Protein AF-A0A356RAA5-F1 (afdb_monomer_lite)

Secondary structure (DSSP, 8-state):
---GGGGS-HHHHHHHHHHHHHHHHHHHTTT-HHHHHHHHT--HHHHHHHHHHHT-------

Radius of gyration: 13.24 Å; chains: 1; bounding box: 25×32×38 Å

Structure (mmCIF, N/CA/C/O backbone):
data_AF-A0A356RAA5-F1
#
_entry.id   AF-A0A356RAA5-F1
#
loop_
_atom_site.group_PDB
_atom_site.id
_atom_site.type_symbol
_atom_site.label_atom_id
_atom_site.label_alt_id
_atom_site.label_comp_id
_atom_site.label_asym_id
_atom_site.label_entity_id
_atom_site.label_seq_id
_atom_site.pdbx_PDB_ins_code
_atom_site.Cartn_x
_atom_site.Cartn_y
_atom_site.Cartn_z
_atom_site.occupancy
_atom_site.B_iso_or_equiv
_atom_site.auth_seq_id
_atom_site.auth_comp_id
_atom_site.auth_asym_id
_atom_site.auth_atom_id
_atom_site.pdbx_PDB_model_num
ATOM 1 N N . GLU A 1 1 ? -0.170 -15.171 -30.460 1.00 38.56 1 GLU A N 1
ATOM 2 C CA . GLU A 1 1 ? 0.556 -13.899 -30.312 1.00 38.56 1 GLU A CA 1
ATOM 3 C C . GLU A 1 1 ? 0.767 -13.702 -28.823 1.00 38.56 1 GLU A C 1
ATOM 5 O O . GLU A 1 1 ? -0.207 -13.751 -28.086 1.00 38.56 1 GLU A O 1
ATOM 10 N N . LEU A 1 2 ? 2.020 -13.699 -28.369 1.00 41.84 2 LEU A N 1
ATOM 11 C CA . LEU A 1 2 ? 2.360 -13.390 -26.979 1.00 41.84 2 LEU A CA 1
ATOM 12 C C . LEU A 1 2 ? 2.535 -11.872 -26.924 1.00 41.84 2 LEU A C 1
ATOM 14 O O . LEU A 1 2 ? 3.313 -11.334 -27.711 1.00 41.84 2 LEU A O 1
ATOM 18 N N . ASP A 1 3 ? 1.738 -11.208 -26.089 1.00 46.44 3 ASP A N 1
ATOM 19 C CA . ASP A 1 3 ? 1.671 -9.750 -26.001 1.00 46.44 3 ASP A CA 1
ATOM 20 C C . ASP A 1 3 ? 3.064 -9.138 -25.760 1.00 46.44 3 ASP A C 1
ATOM 22 O O . ASP A 1 3 ? 3.846 -9.635 -24.949 1.00 46.44 3 ASP A O 1
ATOM 26 N N . GLU A 1 4 ? 3.346 -8.009 -26.420 1.00 49.12 4 GLU A N 1
ATOM 27 C CA . GLU A 1 4 ? 4.578 -7.188 -26.379 1.00 49.12 4 GLU A CA 1
ATOM 28 C C . GLU A 1 4 ? 5.089 -6.787 -24.973 1.00 49.12 4 GLU A C 1
ATOM 30 O O . GLU A 1 4 ? 6.113 -6.118 -24.837 1.00 49.12 4 GLU A O 1
ATOM 35 N N . VAL A 1 5 ? 4.409 -7.200 -23.904 1.00 52.62 5 VAL A N 1
ATOM 36 C CA . VAL A 1 5 ? 4.763 -6.927 -22.506 1.00 52.62 5 VAL A CA 1
ATOM 37 C C . VAL A 1 5 ? 5.926 -7.800 -22.008 1.00 52.62 5 VAL A C 1
ATOM 39 O O . VAL A 1 5 ? 6.572 -7.434 -21.027 1.00 52.62 5 VAL A O 1
ATOM 42 N N . ASP A 1 6 ? 6.224 -8.915 -22.684 1.00 53.28 6 ASP A N 1
ATOM 43 C CA . ASP A 1 6 ? 7.255 -9.884 -22.268 1.00 53.28 6 ASP A CA 1
ATOM 44 C C . ASP A 1 6 ? 8.692 -9.506 -22.671 1.00 53.28 6 ASP A C 1
ATOM 46 O O . ASP A 1 6 ? 9.634 -10.234 -22.363 1.00 53.28 6 ASP A O 1
ATOM 50 N N . ASN A 1 7 ? 8.899 -8.352 -23.315 1.00 54.81 7 ASN A N 1
ATOM 51 C CA . ASN A 1 7 ? 10.226 -7.913 -23.766 1.00 54.81 7 ASN A CA 1
ATOM 52 C C . ASN A 1 7 ? 10.959 -7.001 -22.764 1.00 54.81 7 ASN A C 1
ATOM 54 O O . ASN A 1 7 ? 11.863 -6.249 -23.130 1.00 54.81 7 ASN A O 1
ATOM 58 N N . LEU A 1 8 ? 10.559 -7.046 -21.493 1.00 58.28 8 LEU A N 1
ATOM 59 C CA . LEU A 1 8 ? 11.271 -6.390 -20.403 1.00 58.28 8 LEU A CA 1
ATOM 60 C C . LEU A 1 8 ? 12.125 -7.430 -19.660 1.00 58.28 8 LEU A C 1
ATOM 62 O O . LEU A 1 8 ? 11.685 -8.570 -19.483 1.00 58.28 8 LEU A O 1
ATOM 66 N N . PRO A 1 9 ? 13.339 -7.075 -19.197 1.00 80.19 9 PRO A N 1
ATOM 67 C CA . PRO A 1 9 ? 14.131 -7.958 -18.348 1.00 80.19 9 PRO A CA 1
ATOM 68 C C . PRO A 1 9 ? 13.270 -8.452 -17.180 1.00 80.19 9 PRO A C 1
ATOM 70 O O . PRO A 1 9 ? 12.556 -7.653 -16.583 1.00 80.19 9 PRO A O 1
ATOM 73 N N . TYR A 1 10 ? 13.349 -9.741 -16.830 1.00 74.38 10 TYR A N 1
ATOM 74 C CA . TYR A 1 10 ? 12.532 -10.406 -15.795 1.00 74.38 10 TYR A CA 1
ATOM 75 C C . TYR A 1 10 ? 12.222 -9.535 -14.560 1.00 74.38 10 TYR A C 1
ATOM 77 O O . TYR A 1 10 ? 11.090 -9.491 -14.076 1.00 74.38 10 TYR A O 1
ATOM 85 N N . HIS A 1 11 ? 13.227 -8.801 -14.075 1.00 74.81 11 HIS A N 1
ATOM 86 C CA . HIS A 1 11 ? 13.098 -7.894 -12.940 1.00 74.81 11 HIS A CA 1
ATOM 87 C C . HIS A 1 11 ? 12.092 -6.762 -13.162 1.00 74.81 11 HIS A C 1
ATOM 89 O O . HIS A 1 11 ? 11.324 -6.470 -12.255 1.00 74.81 11 HIS A O 1
ATOM 95 N N . GLU A 1 12 ? 12.056 -6.151 -14.342 1.00 80.19 12 GLU A N 1
ATOM 96 C CA . GLU A 1 12 ? 11.144 -5.055 -14.663 1.00 80.19 12 GLU A CA 1
ATOM 97 C C . GLU A 1 12 ? 9.702 -5.549 -14.869 1.00 80.19 12 GLU A C 1
ATOM 99 O O . GLU A 1 12 ? 8.760 -4.906 -14.398 1.00 80.19 12 GLU A O 1
ATOM 104 N N . SER A 1 13 ? 9.509 -6.722 -15.481 1.00 83.50 13 SER A N 1
ATOM 105 C CA . SER A 1 13 ? 8.181 -7.346 -15.600 1.00 83.50 13 SER A CA 1
ATOM 106 C C . SER A 1 13 ? 7.578 -7.647 -14.228 1.00 83.50 13 SER A C 1
ATOM 108 O O . SER A 1 13 ? 6.418 -7.317 -13.962 1.00 83.50 13 SER A O 1
ATOM 110 N N . LEU A 1 14 ? 8.384 -8.208 -13.322 1.00 85.81 14 LEU A N 1
ATOM 111 C CA . LEU A 1 14 ? 7.970 -8.485 -11.949 1.00 85.81 14 LEU A CA 1
ATOM 112 C C . LEU A 1 14 ? 7.686 -7.189 -11.174 1.00 85.81 14 LEU A C 1
ATOM 114 O O . LEU A 1 14 ? 6.723 -7.116 -10.408 1.00 85.81 14 LEU A O 1
ATOM 118 N N . ASP A 1 15 ? 8.490 -6.151 -11.410 1.00 87.06 15 ASP A N 1
ATOM 119 C CA . ASP A 1 15 ? 8.338 -4.835 -10.794 1.00 87.06 15 ASP A CA 1
ATOM 120 C C . ASP A 1 15 ? 7.004 -4.171 -11.160 1.00 87.06 15 ASP A C 1
ATOM 122 O O . ASP A 1 15 ? 6.237 -3.735 -10.289 1.00 87.06 15 ASP A O 1
ATOM 126 N N . ARG A 1 16 ? 6.688 -4.161 -12.459 1.00 88.75 16 ARG A N 1
ATOM 127 C CA . ARG A 1 16 ? 5.428 -3.637 -12.997 1.00 88.75 16 ARG A CA 1
ATOM 128 C C . ARG A 1 16 ? 4.237 -4.452 -12.514 1.00 88.75 16 ARG A C 1
ATOM 130 O O . ARG A 1 16 ? 3.220 -3.875 -12.128 1.00 88.75 16 ARG A O 1
ATOM 137 N N . PHE A 1 17 ? 4.356 -5.778 -12.497 1.00 90.56 17 PHE A N 1
ATOM 138 C CA . PHE A 1 17 ? 3.302 -6.648 -11.985 1.00 90.56 17 PHE A CA 1
ATOM 139 C C . PHE A 1 17 ? 3.016 -6.374 -10.503 1.00 90.56 17 PHE A C 1
ATOM 141 O O . PHE A 1 17 ? 1.866 -6.134 -10.132 1.00 90.56 17 PHE A O 1
ATOM 148 N N . GLY A 1 18 ? 4.057 -6.307 -9.667 1.00 91.75 18 GLY A N 1
ATOM 149 C CA . GLY A 1 18 ? 3.918 -5.973 -8.249 1.00 91.75 18 GLY A CA 1
ATOM 150 C C . GLY A 1 18 ? 3.256 -4.610 -8.028 1.00 91.75 18 GLY A C 1
ATOM 151 O O . GLY A 1 18 ? 2.356 -4.484 -7.200 1.00 91.75 18 GLY A O 1
ATOM 152 N N . THR A 1 19 ? 3.631 -3.607 -8.824 1.00 93.25 19 THR A N 1
ATOM 153 C CA . THR A 1 19 ? 3.029 -2.263 -8.781 1.00 93.25 19 THR A CA 1
ATOM 154 C C . THR A 1 19 ? 1.530 -2.306 -9.094 1.00 93.25 19 THR A C 1
ATOM 156 O O . THR A 1 19 ? 0.730 -1.756 -8.338 1.00 93.25 19 THR A O 1
ATOM 159 N N . ARG A 1 20 ? 1.118 -3.042 -10.138 1.00 94.19 20 ARG A N 1
ATOM 160 C CA . ARG A 1 20 ? -0.303 -3.212 -10.500 1.00 94.19 20 ARG A CA 1
ATOM 161 C C . ARG A 1 20 ? -1.119 -3.875 -9.389 1.00 94.19 20 ARG A C 1
ATOM 163 O O . ARG A 1 20 ? -2.240 -3.443 -9.123 1.00 94.19 20 ARG A O 1
ATOM 170 N N . ILE A 1 21 ? -0.569 -4.892 -8.723 1.00 95.94 21 ILE A N 1
ATOM 171 C CA . ILE A 1 21 ? -1.236 -5.566 -7.596 1.00 95.94 21 ILE A CA 1
ATOM 172 C C . ILE A 1 21 ? -1.449 -4.600 -6.425 1.00 95.94 21 ILE A C 1
ATOM 174 O O . ILE A 1 21 ? -2.546 -4.539 -5.865 1.00 95.94 21 ILE A O 1
ATOM 178 N N . LEU A 1 22 ? -0.428 -3.808 -6.086 1.00 94.81 22 LEU A N 1
ATOM 179 C CA . LEU A 1 22 ? -0.515 -2.803 -5.027 1.00 94.81 22 LEU A CA 1
ATOM 180 C C . LEU A 1 22 ? -1.569 -1.735 -5.350 1.00 94.81 22 LEU A C 1
ATOM 182 O O . LEU A 1 22 ? -2.418 -1.443 -4.509 1.00 94.81 22 LEU A O 1
ATOM 186 N N . GLU A 1 23 ? -1.574 -1.198 -6.571 1.00 95.06 23 GLU A N 1
ATOM 187 C CA . GLU A 1 23 ? -2.592 -0.237 -7.009 1.00 95.06 23 GLU A CA 1
ATOM 188 C C . GLU A 1 23 ? -4.004 -0.819 -6.960 1.00 95.06 23 GLU A C 1
ATOM 190 O O . GLU A 1 23 ? -4.936 -0.161 -6.497 1.00 95.06 23 GLU A O 1
ATOM 195 N N . GLN A 1 24 ? -4.184 -2.056 -7.422 1.00 95.50 24 GLN A N 1
ATOM 196 C CA . GLN A 1 24 ? -5.495 -2.689 -7.446 1.00 95.50 24 GLN A CA 1
ATOM 197 C C . GLN A 1 24 ? -6.035 -2.915 -6.031 1.00 95.50 24 GLN A C 1
ATOM 199 O O . GLN A 1 24 ? -7.216 -2.665 -5.786 1.00 95.50 24 GLN A O 1
ATOM 204 N N . ALA A 1 25 ? -5.186 -3.340 -5.093 1.00 96.31 25 ALA A N 1
ATOM 205 C CA . ALA A 1 25 ? -5.566 -3.468 -3.692 1.00 96.31 25 ALA A CA 1
ATOM 206 C C . ALA A 1 25 ? -5.938 -2.115 -3.076 1.00 96.31 25 ALA A C 1
ATOM 208 O O . ALA A 1 25 ? -6.958 -2.025 -2.396 1.00 96.31 25 ALA A O 1
ATOM 209 N N . MET A 1 26 ? -5.170 -1.060 -3.370 1.00 96.19 26 MET A N 1
ATOM 210 C 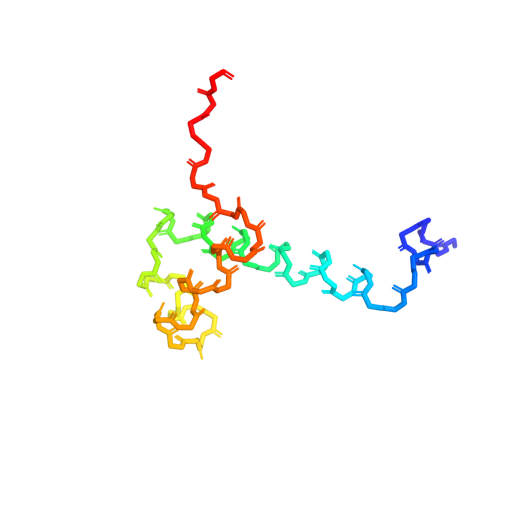CA . MET A 1 26 ? -5.476 0.300 -2.918 1.00 96.19 26 MET A CA 1
ATOM 211 C C . MET A 1 26 ? -6.795 0.819 -3.502 1.00 96.19 26 MET A C 1
ATOM 213 O O . MET A 1 26 ? -7.605 1.376 -2.769 1.00 96.19 26 MET A O 1
ATOM 217 N N . ARG A 1 27 ? -7.077 0.593 -4.791 1.00 94.81 27 ARG A N 1
ATOM 218 C CA . ARG A 1 27 ? -8.362 0.978 -5.404 1.00 94.81 27 ARG A CA 1
ATOM 219 C C . ARG A 1 27 ? -9.534 0.205 -4.792 1.00 94.81 27 ARG A C 1
ATOM 221 O O . ARG A 1 27 ? -10.521 0.814 -4.396 1.00 94.81 27 ARG A O 1
ATOM 228 N N . ARG A 1 28 ? -9.413 -1.122 -4.645 1.00 95.81 28 ARG A N 1
ATOM 229 C CA . ARG A 1 28 ? -10.448 -1.985 -4.032 1.00 95.81 28 ARG A CA 1
ATOM 230 C C . ARG A 1 28 ? -10.714 -1.654 -2.565 1.00 95.81 28 ARG A C 1
ATOM 232 O O . ARG A 1 28 ? -11.794 -1.944 -2.059 1.00 95.81 28 ARG A O 1
ATOM 239 N N . SER A 1 29 ? -9.742 -1.059 -1.881 1.00 95.62 29 SER A N 1
ATOM 240 C CA . SER A 1 29 ? -9.853 -0.673 -0.481 1.00 95.62 29 SER A CA 1
ATOM 241 C C . SER A 1 29 ? -10.304 0.777 -0.262 1.00 95.62 29 SER A C 1
ATOM 243 O O . SER A 1 29 ? -10.262 1.244 0.880 1.00 95.62 29 SER A O 1
ATOM 245 N N . ASN A 1 30 ? -10.719 1.501 -1.313 1.00 94.38 30 ASN A N 1
ATOM 246 C CA . ASN A 1 30 ? -10.958 2.951 -1.282 1.00 94.38 30 ASN A CA 1
ATOM 247 C C . ASN A 1 30 ? -9.770 3.720 -0.67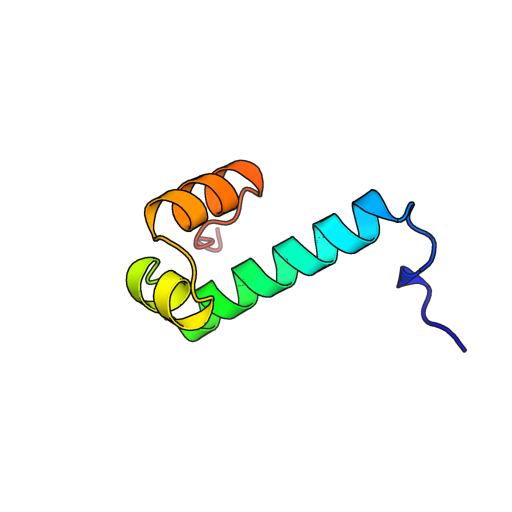9 1.00 94.38 30 ASN A C 1
ATOM 249 O O . ASN A 1 30 ? -9.930 4.552 0.212 1.00 94.38 30 ASN A O 1
ATOM 253 N N . TRP A 1 31 ? -8.561 3.385 -1.122 1.00 93.81 31 TRP A N 1
ATOM 254 C CA . TRP A 1 31 ? -7.297 3.963 -0.666 1.00 93.81 31 TRP A CA 1
ATOM 255 C C . TRP A 1 31 ? -7.005 3.787 0.834 1.00 93.81 31 TRP A C 1
ATOM 257 O O . TRP A 1 31 ? -6.077 4.388 1.378 1.00 93.81 31 TRP A O 1
ATOM 267 N N . SER A 1 32 ? -7.727 2.894 1.518 1.00 95.31 32 SER A N 1
ATOM 268 C CA . SER A 1 32 ? -7.429 2.520 2.897 1.00 95.31 32 SER A CA 1
ATOM 269 C C . SER A 1 32 ? -6.258 1.541 2.937 1.00 95.31 32 SER A C 1
ATOM 271 O O . SER A 1 32 ? -6.392 0.375 2.556 1.00 95.31 32 SER A O 1
ATOM 273 N N . GLN A 1 33 ? -5.108 1.993 3.446 1.00 93.88 33 GLN A N 1
ATOM 274 C CA . GLN A 1 33 ? -3.925 1.139 3.618 1.00 93.88 33 GLN A CA 1
ATOM 275 C C . GLN A 1 33 ? -4.178 -0.032 4.573 1.00 93.88 33 GLN A C 1
ATOM 277 O O . GLN A 1 33 ? -3.628 -1.105 4.364 1.00 93.88 33 GLN A O 1
ATOM 282 N N . THR A 1 34 ? -5.013 0.149 5.601 1.00 95.94 34 THR A N 1
ATOM 283 C CA . THR A 1 34 ? -5.369 -0.934 6.532 1.00 95.94 34 THR A CA 1
ATOM 284 C C . THR A 1 34 ? -6.105 -2.049 5.788 1.00 95.94 34 THR A C 1
ATOM 286 O O . THR A 1 34 ? -5.624 -3.179 5.749 1.00 95.94 34 THR A O 1
ATOM 289 N N . LYS A 1 35 ? -7.180 -1.707 5.071 1.00 97.00 35 LYS A N 1
ATOM 290 C CA . LYS A 1 35 ? -7.944 -2.674 4.271 1.00 97.00 35 LYS A CA 1
ATOM 291 C C . LYS A 1 35 ? -7.122 -3.271 3.122 1.00 97.00 35 LYS A C 1
ATOM 293 O O . LYS A 1 35 ? -7.210 -4.462 2.866 1.00 97.00 35 LYS A O 1
ATOM 298 N N . ALA A 1 36 ? -6.289 -2.480 2.441 1.00 96.94 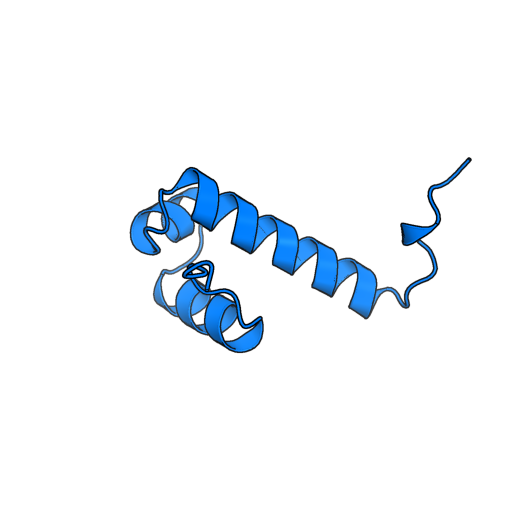36 ALA A N 1
ATOM 299 C CA . ALA A 1 36 ? -5.404 -2.997 1.392 1.00 96.94 36 ALA A CA 1
ATOM 300 C C . ALA A 1 36 ? -4.373 -3.989 1.948 1.00 96.94 36 ALA A C 1
ATOM 302 O O . ALA A 1 36 ? -4.076 -4.988 1.300 1.00 96.94 36 ALA A O 1
ATOM 303 N N . SER A 1 37 ? -3.847 -3.738 3.152 1.00 96.88 37 SER A N 1
ATOM 304 C CA . SER A 1 37 ? -2.904 -4.651 3.800 1.00 96.88 37 SER A CA 1
ATOM 305 C C . SER A 1 37 ? -3.561 -5.976 4.185 1.00 96.88 37 SER A C 1
ATOM 307 O O . SER A 1 37 ? -2.972 -7.024 3.948 1.00 96.88 37 SER A O 1
ATOM 309 N N . GLU A 1 38 ? -4.811 -5.943 4.654 1.00 97.25 38 GLU A N 1
ATOM 310 C CA . GLU A 1 38 ? -5.610 -7.144 4.923 1.00 97.25 38 GLU A CA 1
ATOM 311 C C . GLU A 1 38 ? -5.902 -7.927 3.635 1.00 97.25 38 GLU A C 1
ATOM 313 O O . GLU A 1 38 ? -5.686 -9.135 3.593 1.00 97.25 38 GLU A O 1
ATOM 318 N N . LEU A 1 39 ? -6.306 -7.241 2.558 1.00 96.62 39 LEU A N 1
ATOM 319 C CA . LEU A 1 39 ? -6.572 -7.858 1.250 1.00 96.62 39 LEU A CA 1
ATOM 320 C C . LEU A 1 39 ? -5.338 -8.537 0.645 1.00 96.62 39 LEU A C 1
ATOM 322 O O . LEU A 1 39 ? -5.465 -9.556 -0.027 1.00 96.62 39 LEU A O 1
ATOM 326 N N . LEU A 1 40 ? -4.156 -7.957 0.855 1.00 95.31 40 LEU A N 1
ATOM 327 C CA . LEU A 1 40 ? -2.891 -8.493 0.355 1.00 95.31 40 LEU A CA 1
ATOM 328 C C . LEU A 1 40 ? -2.234 -9.491 1.320 1.00 95.31 40 LEU A C 1
ATOM 330 O O . LEU A 1 40 ? -1.205 -10.066 0.973 1.00 95.31 40 LEU A O 1
ATOM 334 N N . GLY A 1 41 ? -2.772 -9.674 2.531 1.00 96.69 41 GLY A N 1
ATOM 335 C CA . GLY A 1 41 ? -2.129 -10.475 3.576 1.00 96.69 41 GLY A CA 1
ATOM 336 C C . GLY A 1 41 ? -0.768 -9.91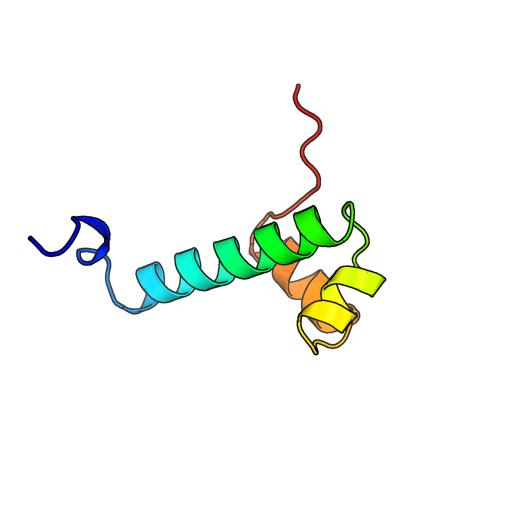8 4.015 1.00 96.69 41 GLY A C 1
ATOM 337 O O . GLY A 1 41 ? 0.115 -10.672 4.417 1.00 96.69 41 GLY A O 1
ATOM 338 N N . LEU A 1 42 ? -0.572 -8.602 3.908 1.00 95.88 42 LEU A N 1
ATOM 339 C CA . LEU A 1 42 ? 0.678 -7.926 4.246 1.00 95.88 42 LEU A CA 1
ATOM 340 C C . LEU A 1 42 ? 0.567 -7.208 5.586 1.00 95.88 42 LEU A C 1
ATOM 342 O O . LEU A 1 42 ? -0.477 -6.680 5.960 1.00 95.88 42 LEU A O 1
ATOM 346 N N . GLN A 1 43 ? 1.696 -7.066 6.277 1.00 97.00 43 GLN A N 1
ATOM 347 C CA . GLN A 1 43 ? 1.771 -6.134 7.394 1.00 97.00 43 GLN A CA 1
ATOM 348 C C . GLN A 1 43 ? 1.607 -4.692 6.879 1.00 97.00 43 GLN A C 1
ATOM 350 O O . GLN A 1 43 ? 2.293 -4.272 5.944 1.00 97.00 43 GLN A O 1
ATOM 355 N N . ARG A 1 44 ? 0.753 -3.888 7.524 1.00 94.00 44 ARG A N 1
ATOM 356 C CA . ARG A 1 44 ? 0.491 -2.484 7.146 1.00 94.00 44 ARG A CA 1
ATOM 357 C C . ARG A 1 44 ? 1.759 -1.629 7.000 1.00 94.00 44 ARG A C 1
ATOM 359 O O . ARG A 1 44 ? 1.858 -0.821 6.079 1.00 94.00 44 ARG A O 1
ATOM 366 N N . THR A 1 45 ? 2.739 -1.793 7.890 1.00 95.50 45 THR A N 1
ATOM 367 C CA . THR A 1 45 ? 4.037 -1.090 7.825 1.00 95.50 45 THR A CA 1
ATOM 368 C C . THR A 1 45 ? 4.854 -1.497 6.604 1.00 95.50 45 THR A C 1
ATOM 370 O O . THR A 1 45 ? 5.489 -0.642 5.989 1.00 95.50 45 THR A O 1
ATOM 373 N N . TYR A 1 46 ? 4.811 -2.774 6.222 1.00 94.69 46 TYR A N 1
ATOM 374 C CA . TYR A 1 46 ? 5.462 -3.258 5.011 1.00 94.69 46 TYR A CA 1
ATOM 375 C C . TYR A 1 46 ? 4.780 -2.703 3.756 1.00 94.69 46 TYR A C 1
ATOM 377 O O . TYR A 1 46 ? 5.460 -2.135 2.903 1.00 94.69 46 TYR A O 1
ATOM 385 N N . LEU A 1 47 ? 3.443 -2.730 3.701 1.00 94.00 47 LEU A N 1
ATOM 386 C CA . LEU A 1 47 ? 2.682 -2.094 2.622 1.00 94.00 47 LEU A CA 1
ATOM 387 C C . LEU A 1 47 ? 3.020 -0.599 2.496 1.00 94.00 47 LEU A C 1
ATOM 389 O O . LEU A 1 47 ? 3.280 -0.117 1.401 1.00 94.00 47 LEU A O 1
ATOM 393 N N . SER A 1 48 ? 3.085 0.137 3.609 1.00 93.31 48 SER A N 1
ATOM 394 C CA . SER A 1 48 ? 3.443 1.562 3.595 1.00 93.31 48 SER A CA 1
ATOM 395 C C . SER A 1 48 ? 4.828 1.819 2.986 1.00 93.31 48 SER A C 1
ATOM 397 O O . SER A 1 48 ? 5.000 2.758 2.208 1.00 93.31 48 SER A O 1
ATOM 399 N N . ARG A 1 49 ? 5.817 0.969 3.296 1.00 94.31 49 ARG A N 1
ATOM 400 C CA . ARG A 1 49 ? 7.162 1.050 2.704 1.00 94.31 49 ARG A CA 1
ATOM 401 C C . ARG A 1 49 ? 7.138 0.748 1.207 1.00 94.31 49 ARG A C 1
ATOM 403 O O . ARG A 1 49 ? 7.751 1.494 0.449 1.00 94.31 49 ARG A O 1
ATOM 410 N N . LEU A 1 50 ? 6.399 -0.283 0.793 1.00 93.06 50 LEU A N 1
ATOM 411 C CA . LEU A 1 50 ? 6.234 -0.639 -0.618 1.00 93.06 50 LEU A CA 1
ATOM 412 C C . LEU A 1 50 ? 5.595 0.498 -1.420 1.00 93.06 50 LEU A C 1
ATOM 414 O O . LEU A 1 50 ? 6.134 0.887 -2.450 1.00 93.06 50 LEU A O 1
ATOM 418 N N . LEU A 1 51 ? 4.501 1.087 -0.929 1.00 93.38 51 LEU A N 1
ATOM 419 C CA . LEU A 1 51 ? 3.821 2.194 -1.610 1.00 93.38 51 LEU A CA 1
ATOM 420 C C . LEU A 1 51 ? 4.750 3.402 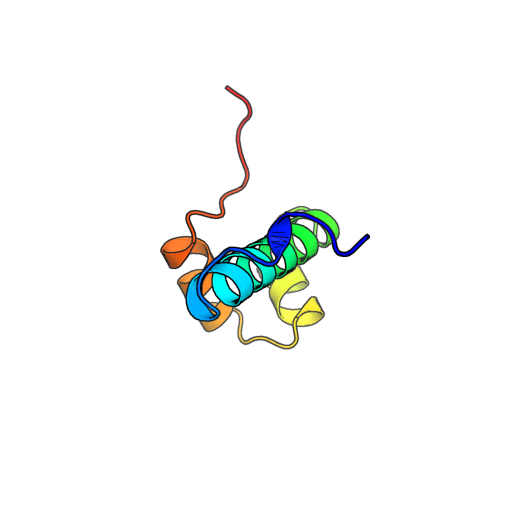-1.801 1.00 93.38 51 LEU A C 1
ATOM 422 O O . LEU A 1 51 ? 4.796 3.968 -2.889 1.00 93.38 51 LEU A O 1
ATOM 426 N N . LYS A 1 52 ? 5.551 3.750 -0.782 1.00 91.56 52 LYS A N 1
ATOM 427 C CA . LYS A 1 52 ? 6.560 4.820 -0.886 1.00 91.56 52 LYS A CA 1
ATOM 428 C C . LYS A 1 52 ? 7.641 4.502 -1.914 1.00 91.56 52 LYS A C 1
ATOM 430 O O . LYS A 1 52 ? 7.975 5.364 -2.716 1.00 91.56 52 LYS A O 1
ATOM 435 N N . GLN A 1 53 ? 8.168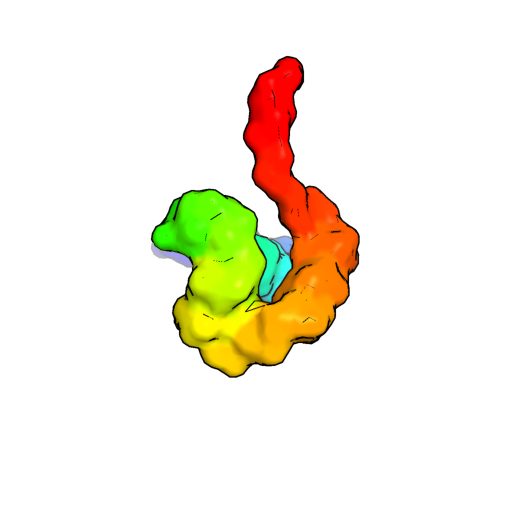 3.278 -1.903 1.00 90.56 53 GLN A N 1
ATOM 436 C CA . GLN A 1 53 ? 9.194 2.839 -2.852 1.00 90.56 53 GLN A CA 1
ATOM 437 C C . GLN A 1 53 ? 8.682 2.851 -4.299 1.00 90.56 53 GLN A C 1
ATOM 439 O O . GLN A 1 53 ? 9.446 3.139 -5.214 1.00 90.56 53 GLN A O 1
ATOM 444 N N . LYS A 1 54 ? 7.398 2.540 -4.500 1.00 88.31 54 LYS A N 1
ATOM 445 C CA . LYS A 1 54 ? 6.742 2.501 -5.813 1.00 88.31 54 LYS A CA 1
ATOM 446 C C . LYS A 1 54 ? 6.129 3.829 -6.255 1.00 88.31 54 LYS A C 1
ATOM 448 O O . LYS A 1 54 ? 5.603 3.899 -7.356 1.00 88.31 54 LYS A O 1
ATOM 453 N N . GLY A 1 55 ? 6.154 4.859 -5.407 1.00 90.38 55 GLY A N 1
ATOM 454 C CA . GLY A 1 55 ? 5.496 6.136 -5.694 1.00 90.38 55 GLY A CA 1
ATOM 455 C C . GLY A 1 55 ? 3.968 6.043 -5.797 1.00 90.38 55 GLY A C 1
ATOM 456 O O . GLY A 1 55 ? 3.341 6.935 -6.356 1.00 90.38 55 GLY A O 1
ATOM 457 N N . ILE A 1 56 ? 3.353 4.984 -5.259 1.00 88.38 56 ILE A N 1
ATOM 458 C CA . ILE A 1 56 ? 1.904 4.782 -5.323 1.00 88.38 56 ILE A CA 1
ATOM 459 C C . ILE A 1 56 ? 1.256 5.629 -4.233 1.00 88.38 56 ILE A C 1
ATOM 461 O O . ILE A 1 56 ? 1.379 5.350 -3.037 1.00 88.38 56 ILE A O 1
ATOM 465 N N . GLN A 1 57 ? 0.540 6.659 -4.653 1.00 82.75 57 GLN A N 1
ATOM 466 C CA . GLN A 1 57 ? -0.249 7.525 -3.788 1.00 82.75 57 GLN A CA 1
ATOM 467 C C . GLN A 1 57 ? -1.637 7.689 -4.398 1.00 82.75 57 GLN A C 1
ATOM 469 O O . GLN A 1 57 ? -1.823 7.458 -5.593 1.00 82.75 57 GLN A O 1
ATOM 474 N N . GLN A 1 58 ? -2.619 8.057 -3.573 1.00 79.31 58 GLN A N 1
ATOM 475 C CA . GLN A 1 58 ? -3.916 8.469 -4.092 1.00 79.31 58 GLN A CA 1
ATOM 476 C C . GLN A 1 58 ? -3.674 9.712 -4.940 1.00 79.31 58 GLN A C 1
ATOM 478 O O . GLN A 1 58 ? -3.403 10.779 -4.396 1.00 79.31 58 GLN A O 1
ATOM 483 N N . GLY A 1 59 ? -3.706 9.551 -6.261 1.00 68.12 59 GLY A N 1
ATOM 484 C CA . GLY A 1 59 ? -3.666 10.683 -7.168 1.00 68.12 59 GLY A CA 1
ATOM 485 C C . GLY A 1 59 ? -4.854 11.581 -6.851 1.00 68.12 59 GLY A C 1
ATOM 486 O O . GLY A 1 59 ? -6.000 11.203 -7.081 1.00 68.12 59 GLY A O 1
ATOM 487 N N . THR A 1 60 ? -4.586 12.758 -6.296 1.00 47.31 60 THR A N 1
ATOM 488 C CA . THR A 1 60 ? -5.297 13.956 -6.724 1.00 47.31 60 THR A CA 1
ATOM 489 C C . THR A 1 60 ? -5.036 14.069 -8.216 1.00 47.31 60 THR A C 1
ATOM 491 O O . THR A 1 60 ? -3.912 14.363 -8.619 1.00 47.31 60 THR A O 1
ATOM 494 N N . GLU A 1 61 ? -6.040 13.750 -9.028 1.00 42.72 61 GLU A N 1
ATOM 495 C CA . GLU A 1 61 ? -6.121 14.312 -10.372 1.00 42.72 61 GLU A CA 1
ATOM 496 C C . GLU A 1 61 ? -5.970 15.832 -10.215 1.00 42.72 61 GLU A C 1
ATOM 498 O O . GLU A 1 61 ? -6.732 16.466 -9.481 1.00 42.72 61 GLU A O 1
ATOM 503 N N . GLY A 1 62 ? -4.913 16.377 -10.805 1.00 37.22 62 GLY A N 1
ATOM 504 C CA . GLY A 1 62 ? -4.637 17.800 -10.937 1.00 37.22 62 GLY A CA 1
ATOM 505 C C . GLY A 1 62 ? -4.198 18.049 -12.363 1.00 37.22 62 GLY A C 1
ATOM 506 O O . GLY A 1 62 ? -3.382 17.233 -12.850 1.00 37.22 62 GLY A O 1
#

Foldseek 3Di:
DPDPLPPDDPVVSVVVVVLVLLLVLCVVQVNDLVSSCVVVVHDSVVSVVVCVVSVPDPDPPD

Sequence (62 aa):
ELDEVDNLPYHESLDRFGTRILEQAMRRSNWSQTKASELLGLQRTYLSRLLKQKGIQQGTEG

pLDDT: mean 83.57, std 18.03, range [37.22, 97.25]